Protein AF-A0A7T8K1C9-F1 (afdb_monomer_lite)

Structure (mmCIF, N/CA/C/O backbone):
data_AF-A0A7T8K1C9-F1
#
_entry.id   AF-A0A7T8K1C9-F1
#
loop_
_atom_site.group_PDB
_atom_site.id
_atom_site.type_symbol
_atom_site.label_atom_id
_atom_site.label_alt_id
_atom_site.label_comp_id
_atom_site.label_asym_id
_atom_site.label_entity_id
_atom_site.label_seq_id
_atom_site.pdbx_PDB_ins_code
_atom_site.Cartn_x
_atom_site.Cartn_y
_atom_site.Cartn_z
_atom_site.occupancy
_atom_site.B_iso_or_equiv
_atom_site.auth_seq_id
_atom_site.auth_comp_id
_atom_site.auth_asym_id
_atom_site.auth_atom_id
_atom_site.pdbx_PDB_model_num
ATOM 1 N N . GLY A 1 1 ? -4.501 5.244 -21.694 1.00 76.94 1 GLY A N 1
ATOM 2 C CA . GLY A 1 1 ? -3.984 5.294 -20.319 1.00 76.94 1 GLY A CA 1
ATOM 3 C C . GLY A 1 1 ? -2.478 5.328 -20.370 1.00 76.94 1 GLY A C 1
ATOM 4 O O . GLY A 1 1 ? -1.923 5.120 -21.445 1.00 76.94 1 GLY A O 1
ATOM 5 N N . ASP A 1 2 ? -1.844 5.573 -19.234 1.00 87.56 2 ASP A N 1
ATOM 6 C CA . ASP A 1 2 ? -0.386 5.595 -19.121 1.00 87.56 2 ASP A CA 1
ATOM 7 C C . ASP A 1 2 ? 0.201 4.181 -19.128 1.00 87.56 2 ASP A C 1
ATOM 9 O O . ASP A 1 2 ? -0.496 3.196 -18.877 1.00 87.56 2 ASP A O 1
ATOM 13 N N . SER A 1 3 ? 1.492 4.070 -19.422 1.00 92.31 3 SER A N 1
ATOM 14 C CA . SER A 1 3 ? 2.243 2.810 -19.375 1.00 92.31 3 SER A CA 1
ATOM 15 C C . SER A 1 3 ? 3.238 2.751 -18.209 1.00 92.31 3 SER A C 1
ATOM 17 O O . SER A 1 3 ? 4.057 1.832 -18.134 1.00 92.31 3 SER A O 1
ATOM 19 N N . VAL A 1 4 ? 3.162 3.725 -17.295 1.00 94.94 4 VAL A N 1
ATOM 20 C CA . VAL A 1 4 ? 4.119 3.934 -16.206 1.00 94.94 4 VAL A CA 1
ATOM 21 C C . VAL A 1 4 ? 3.437 4.079 -14.846 1.00 94.94 4 VAL A C 1
ATOM 23 O O . VAL A 1 4 ? 2.333 4.608 -14.751 1.00 94.94 4 VAL A O 1
ATOM 26 N N . ILE A 1 5 ? 4.136 3.666 -13.789 1.00 95.44 5 ILE A N 1
ATOM 27 C CA . ILE A 1 5 ? 3.799 3.912 -12.384 1.00 95.44 5 ILE A CA 1
ATOM 28 C C . ILE A 1 5 ? 4.988 4.651 -11.765 1.00 95.44 5 ILE A C 1
ATOM 30 O O . ILE A 1 5 ? 6.069 4.081 -11.620 1.00 95.44 5 ILE A O 1
ATOM 34 N N . ARG A 1 6 ? 4.802 5.928 -11.426 1.00 97.06 6 ARG A N 1
ATOM 35 C CA . ARG A 1 6 ? 5.808 6.745 -10.729 1.00 97.06 6 ARG A CA 1
ATOM 36 C C . ARG A 1 6 ? 5.526 6.731 -9.239 1.00 97.06 6 ARG A C 1
ATOM 38 O O . ARG A 1 6 ? 4.365 6.822 -8.847 1.00 97.06 6 ARG A O 1
ATOM 45 N N . TYR A 1 7 ? 6.569 6.650 -8.430 1.00 97.25 7 TYR A N 1
ATOM 46 C CA . TYR A 1 7 ? 6.433 6.601 -6.982 1.00 97.25 7 TYR A CA 1
ATOM 47 C C . TYR A 1 7 ? 7.445 7.517 -6.305 1.00 97.25 7 TYR A C 1
ATOM 49 O O . TYR A 1 7 ? 8.559 7.735 -6.790 1.00 97.25 7 TYR A O 1
ATOM 57 N N . PHE A 1 8 ? 6.990 8.093 -5.198 1.00 98.19 8 PHE A N 1
ATOM 58 C CA . PHE A 1 8 ? 7.639 9.180 -4.487 1.00 98.19 8 PHE A CA 1
ATOM 59 C C . PHE A 1 8 ? 7.615 8.879 -2.992 1.00 98.19 8 PHE A C 1
ATOM 61 O O . PHE A 1 8 ? 6.682 8.240 -2.504 1.00 98.19 8 PHE A O 1
ATOM 68 N N . GLU A 1 9 ? 8.619 9.367 -2.283 1.00 97.69 9 GLU A N 1
ATOM 69 C CA . GLU A 1 9 ? 8.650 9.416 -0.829 1.00 97.69 9 GLU A CA 1
ATOM 70 C C . GLU A 1 9 ? 8.186 10.794 -0.365 1.00 97.69 9 GLU A C 1
ATOM 72 O O . GLU A 1 9 ? 8.556 11.802 -0.970 1.00 97.69 9 GLU A O 1
ATOM 77 N N . ILE A 1 10 ? 7.377 10.843 0.693 1.00 98.06 10 ILE A N 1
ATOM 78 C CA . ILE A 1 10 ? 6.964 12.100 1.319 1.00 98.06 10 ILE A CA 1
ATOM 79 C C . ILE A 1 10 ? 7.602 12.174 2.701 1.00 98.06 10 ILE A C 1
ATOM 81 O O . ILE A 1 10 ? 7.369 11.292 3.525 1.00 98.06 10 ILE A O 1
ATOM 85 N N . THR A 1 11 ? 8.375 13.225 2.956 1.00 98.00 11 THR A N 1
ATOM 86 C CA . THR A 1 11 ? 9.072 13.447 4.230 1.00 98.00 11 THR A CA 1
ATOM 87 C C . THR A 1 11 ? 8.856 14.887 4.722 1.00 98.00 11 THR A C 1
ATOM 89 O O . THR A 1 11 ? 8.445 15.752 3.940 1.00 98.00 11 THR A O 1
ATOM 92 N N . PRO A 1 12 ? 9.076 15.186 6.017 1.00 97.81 12 PRO A N 1
ATOM 93 C CA . PRO A 1 12 ? 8.941 16.546 6.537 1.00 97.81 12 PRO A CA 1
ATOM 94 C C . PRO A 1 12 ? 10.105 17.476 6.142 1.00 97.81 12 PRO A C 1
ATOM 96 O O . PRO A 1 12 ? 10.031 18.677 6.400 1.00 97.81 12 PRO A O 1
ATOM 99 N N . GLU A 1 13 ? 11.168 16.971 5.512 1.00 96.50 13 GLU A N 1
ATOM 100 C CA . GLU A 1 13 ? 12.305 17.767 5.042 1.00 96.50 13 GLU A CA 1
ATOM 101 C C . GLU A 1 13 ? 12.099 18.276 3.604 1.00 96.50 13 GLU A C 1
ATOM 103 O O . GLU A 1 13 ? 11.730 17.489 2.730 1.00 96.50 13 GLU A O 1
ATOM 108 N N . PRO A 1 14 ? 12.411 19.553 3.290 1.00 95.56 14 PRO A N 1
ATOM 109 C CA . PRO A 1 14 ? 12.415 20.048 1.912 1.00 95.56 14 PRO A CA 1
ATOM 110 C C . PRO A 1 14 ? 13.283 19.172 0.979 1.00 95.56 14 PRO A C 1
ATOM 112 O O . PRO A 1 14 ? 14.383 18.789 1.380 1.00 95.56 14 PRO A O 1
ATOM 115 N N . PRO A 1 15 ? 12.867 18.893 -0.275 1.00 96.75 15 PRO A N 1
ATOM 116 C CA . PRO A 1 15 ? 11.684 19.404 -0.983 1.00 96.75 15 PRO A CA 1
ATOM 117 C C . PRO A 1 15 ? 10.352 18.688 -0.670 1.00 96.75 15 PRO A C 1
ATOM 119 O O . PRO A 1 15 ? 9.393 18.852 -1.423 1.00 96.75 15 PRO A O 1
ATOM 122 N N . PHE A 1 16 ? 10.273 17.928 0.425 1.00 97.62 16 PHE A N 1
ATOM 123 C CA . PHE A 1 16 ? 9.116 17.188 0.954 1.00 97.62 16 PHE A CA 1
ATOM 124 C C . PHE A 1 16 ? 8.656 16.000 0.116 1.00 97.62 16 PHE A C 1
ATOM 126 O O . PHE A 1 16 ? 8.247 14.993 0.677 1.00 97.62 16 PHE A O 1
ATOM 133 N N . VAL A 1 17 ? 8.710 16.101 -1.213 1.00 98.38 17 VAL A N 1
ATOM 134 C CA . VAL A 1 17 ? 8.331 15.037 -2.146 1.00 98.38 17 VAL A CA 1
ATOM 135 C C . VAL A 1 17 ? 9.552 14.639 -2.960 1.00 98.38 17 VAL A C 1
ATOM 137 O O . VAL A 1 17 ? 10.038 15.400 -3.799 1.00 98.38 17 VAL A O 1
ATOM 140 N N . HIS A 1 18 ? 10.034 13.425 -2.732 1.00 97.75 18 HIS A N 1
ATOM 141 C CA . HIS A 1 18 ? 11.263 12.912 -3.323 1.00 97.75 18 HIS A CA 1
ATOM 142 C C . HIS A 1 18 ? 10.921 11.837 -4.343 1.00 97.75 18 HIS A C 1
ATOM 144 O O . HIS A 1 18 ? 10.286 10.834 -4.026 1.00 97.75 18 HIS A O 1
ATOM 150 N N . TYR A 1 19 ? 11.312 12.044 -5.598 1.00 97.94 19 TYR A N 1
ATOM 151 C CA . TYR A 1 19 ? 11.145 11.024 -6.630 1.00 97.94 19 TYR A CA 1
ATOM 152 C C . TYR A 1 19 ? 12.017 9.809 -6.313 1.00 97.94 19 TYR A C 1
ATOM 154 O O . TYR A 1 19 ? 13.230 9.950 -6.167 1.00 97.94 19 TYR A O 1
ATOM 162 N N . ILE A 1 20 ? 11.404 8.624 -6.257 1.00 97.00 20 ILE A N 1
ATOM 163 C CA . ILE A 1 20 ? 12.136 7.372 -6.058 1.00 97.00 20 ILE A CA 1
ATOM 164 C C . ILE A 1 20 ? 12.459 6.764 -7.422 1.00 97.00 20 ILE A C 1
ATOM 166 O O . ILE A 1 20 ? 13.624 6.651 -7.799 1.00 97.00 20 ILE A O 1
ATOM 170 N N . ASN A 1 21 ? 11.434 6.342 -8.170 1.00 97.62 21 ASN A N 1
ATOM 171 C CA . ASN A 1 21 ? 11.620 5.752 -9.493 1.00 97.62 21 ASN A CA 1
ATOM 172 C C . ASN A 1 21 ? 10.308 5.686 -10.303 1.00 97.62 21 ASN A C 1
ATOM 174 O O . ASN A 1 21 ? 9.230 6.092 -9.857 1.00 97.62 21 ASN A O 1
ATOM 178 N N . THR A 1 22 ? 10.417 5.135 -11.511 1.00 97.00 22 THR A N 1
ATOM 179 C CA . THR A 1 22 ? 9.320 4.836 -12.423 1.00 97.00 22 THR A CA 1
ATOM 180 C C . THR A 1 22 ? 9.377 3.367 -12.827 1.00 97.00 22 THR A C 1
ATOM 182 O O . THR A 1 22 ? 10.354 2.913 -13.416 1.00 97.00 22 THR A O 1
ATOM 185 N N . PHE A 1 23 ? 8.300 2.632 -12.571 1.00 95.69 23 PHE A N 1
ATOM 186 C CA . PHE A 1 23 ? 8.059 1.337 -13.195 1.00 95.69 23 PHE A CA 1
ATOM 187 C C . PHE A 1 23 ? 7.402 1.559 -14.562 1.00 95.69 23 PHE A C 1
ATOM 189 O O . PHE A 1 23 ? 6.415 2.287 -14.652 1.00 95.69 23 PHE A O 1
ATOM 196 N N . GLN A 1 24 ? 7.928 0.952 -15.626 1.00 95.06 24 GLN A N 1
ATOM 197 C CA . GLN A 1 24 ? 7.454 1.159 -16.997 1.00 95.06 24 GLN A CA 1
ATOM 198 C C . GLN A 1 24 ? 7.122 -0.163 -17.687 1.00 95.06 24 GLN A C 1
ATOM 200 O O . GLN A 1 24 ? 7.821 -1.161 -17.542 1.00 95.06 24 GLN A O 1
ATOM 205 N N . THR A 1 25 ? 6.059 -0.138 -18.485 1.00 91.25 25 THR A N 1
ATOM 206 C CA . THR A 1 25 ? 5.606 -1.252 -19.320 1.00 91.25 25 THR A CA 1
ATOM 207 C C . THR A 1 25 ? 5.446 -0.800 -20.778 1.00 91.25 25 THR A C 1
ATOM 209 O O . THR A 1 25 ? 5.351 0.403 -21.028 1.00 91.25 25 THR A O 1
ATOM 212 N N . PRO A 1 26 ? 5.432 -1.721 -21.761 1.00 89.06 26 PRO A N 1
ATOM 213 C CA . PRO A 1 26 ? 5.247 -1.351 -23.169 1.00 89.06 26 PRO A CA 1
ATOM 214 C C . PRO A 1 26 ? 3.823 -0.870 -23.477 1.00 89.06 26 PRO A C 1
ATOM 216 O O . PRO A 1 26 ? 3.629 0.087 -24.221 1.00 89.06 26 PRO A O 1
ATOM 219 N N . ASP A 1 27 ? 2.826 -1.526 -22.883 1.00 90.31 27 ASP A N 1
ATOM 220 C CA . ASP A 1 27 ? 1.418 -1.280 -23.185 1.00 90.31 27 ASP A CA 1
ATOM 221 C C . ASP A 1 27 ? 0.792 -0.239 -22.247 1.00 90.31 27 ASP A C 1
ATOM 223 O O . ASP A 1 27 ? 1.219 -0.083 -21.102 1.00 90.31 27 ASP A O 1
ATOM 227 N N . PRO A 1 28 ? -0.275 0.454 -22.661 1.00 91.62 28 PRO A N 1
ATOM 228 C CA . PRO A 1 28 ? -1.041 1.306 -21.761 1.00 91.62 28 PRO A CA 1
ATOM 229 C C . PRO A 1 28 ? -1.908 0.473 -20.803 1.00 91.62 28 PRO A C 1
ATOM 231 O O . PRO A 1 28 ? -2.501 -0.537 -21.190 1.00 91.62 28 PRO A O 1
ATOM 234 N N . GLN A 1 29 ? -2.034 0.921 -19.554 1.00 92.12 29 GLN A N 1
ATOM 235 C CA . GLN A 1 29 ? -2.970 0.337 -18.595 1.00 92.12 29 GLN A CA 1
ATOM 236 C C . GLN A 1 29 ? -4.414 0.789 -18.868 1.00 92.12 29 GLN A C 1
ATOM 238 O O . GLN A 1 29 ? -4.670 1.940 -19.241 1.00 92.12 29 GLN A O 1
ATOM 243 N N . ARG A 1 30 ? -5.363 -0.130 -18.667 1.00 93.75 30 ARG A N 1
ATOM 244 C CA . ARG A 1 30 ? -6.817 0.105 -18.714 1.00 93.75 30 ARG A CA 1
ATOM 245 C C . ARG A 1 30 ? -7.415 0.357 -17.338 1.00 93.75 30 ARG A C 1
ATOM 247 O O . ARG A 1 30 ? -8.406 1.067 -17.231 1.00 93.75 30 ARG A O 1
ATOM 254 N N . GLY A 1 31 ? -6.796 -0.205 -16.309 1.00 93.62 31 GLY A N 1
ATOM 255 C CA . GLY A 1 31 ? -7.181 -0.043 -14.917 1.00 93.62 31 GLY A CA 1
ATOM 256 C C . GLY A 1 31 ? -6.068 -0.536 -14.005 1.00 93.62 31 GLY A C 1
ATOM 257 O O . GLY A 1 31 ? -5.197 -1.297 -14.436 1.00 93.62 31 GLY A O 1
ATOM 258 N N . ILE A 1 32 ? -6.095 -0.085 -12.757 1.00 95.25 32 ILE A N 1
ATOM 259 C CA . ILE A 1 32 ? -5.150 -0.504 -11.730 1.00 95.25 32 ILE A CA 1
ATOM 260 C C . ILE A 1 32 ? -5.905 -0.718 -10.418 1.00 95.25 32 ILE A C 1
ATOM 262 O O . ILE A 1 32 ? -6.671 0.139 -9.987 1.00 95.25 32 ILE A O 1
ATOM 266 N N . GLY A 1 33 ? -5.717 -1.886 -9.815 1.00 96.12 33 GLY A N 1
ATOM 267 C CA . GLY A 1 33 ? -6.080 -2.166 -8.430 1.00 96.12 33 GLY A CA 1
ATOM 268 C C . GLY A 1 33 ? -4.828 -2.202 -7.561 1.00 96.12 33 GLY A C 1
ATOM 269 O O . GLY A 1 33 ? -3.729 -2.425 -8.070 1.00 96.12 33 GLY A O 1
ATOM 270 N N . MET A 1 34 ? -4.986 -2.011 -6.256 1.00 97.25 34 MET A N 1
ATOM 271 C CA . MET A 1 34 ? -3.895 -2.102 -5.287 1.00 97.25 34 MET A CA 1
ATOM 272 C C . MET A 1 34 ? -4.287 -3.056 -4.162 1.00 97.25 34 MET A C 1
ATOM 274 O O . MET A 1 34 ? -5.421 -3.026 -3.685 1.00 97.25 34 MET A O 1
ATOM 278 N N . MET A 1 35 ? -3.356 -3.910 -3.753 1.00 96.94 35 MET A N 1
ATOM 279 C CA . MET A 1 35 ? -3.526 -4.799 -2.609 1.00 96.94 35 MET A CA 1
ATOM 280 C C . MET A 1 35 ? -3.522 -4.002 -1.300 1.00 96.94 35 MET A C 1
ATOM 282 O O . MET A 1 35 ? -2.697 -3.108 -1.112 1.00 96.94 35 MET A O 1
ATOM 286 N N . GLY A 1 36 ? -4.423 -4.343 -0.377 1.00 94.50 36 GLY A N 1
ATOM 287 C CA . GLY A 1 36 ? -4.371 -3.824 0.990 1.00 94.50 36 GLY A CA 1
ATOM 288 C C . GLY A 1 36 ? -3.163 -4.386 1.746 1.00 94.50 36 GLY A C 1
ATOM 289 O O . GLY A 1 36 ? -2.749 -5.514 1.494 1.00 94.50 36 GLY A O 1
ATOM 290 N N . LYS A 1 37 ? -2.617 -3.636 2.713 1.00 94.75 37 LYS A N 1
ATOM 291 C CA . LYS A 1 37 ? -1.373 -3.996 3.427 1.00 94.75 37 LYS A CA 1
ATOM 292 C C . LYS A 1 37 ? -1.373 -5.418 4.004 1.00 94.75 37 LYS A C 1
ATOM 294 O O . LYS A 1 37 ? -0.342 -6.070 3.990 1.00 94.75 37 LYS A O 1
ATOM 299 N N . ARG A 1 38 ? -2.532 -5.929 4.431 1.00 93.62 38 ARG A N 1
ATOM 300 C CA . ARG A 1 38 ? -2.693 -7.285 4.990 1.00 93.62 38 ARG A CA 1
ATOM 301 C C . ARG A 1 38 ? -2.449 -8.423 3.989 1.00 93.62 38 ARG A C 1
ATOM 303 O O . ARG A 1 38 ? -2.263 -9.553 4.415 1.00 93.62 38 ARG A O 1
ATOM 310 N N . GLY A 1 39 ? -2.492 -8.146 2.684 1.00 93.81 39 GLY A N 1
ATOM 311 C CA . GLY A 1 39 ? -2.328 -9.145 1.621 1.00 93.81 39 GLY A CA 1
ATOM 312 C C . GLY A 1 39 ? -0.991 -9.081 0.879 1.00 93.81 39 GLY A C 1
ATOM 313 O O . GLY A 1 39 ? -0.851 -9.750 -0.149 1.00 93.81 39 GLY A O 1
ATOM 314 N N . VAL A 1 40 ? -0.042 -8.264 1.351 1.00 95.31 40 VAL A N 1
ATOM 315 C CA . VAL A 1 40 ? 1.325 -8.247 0.810 1.00 95.31 40 VAL A CA 1
ATOM 316 C C . VAL A 1 40 ? 2.139 -9.408 1.381 1.00 95.31 40 VAL A C 1
ATOM 318 O O . VAL A 1 40 ? 1.900 -9.855 2.502 1.00 95.31 40 VAL A O 1
ATOM 321 N N . ASP A 1 41 ? 3.103 -9.890 0.612 1.00 93.69 41 ASP A N 1
ATOM 322 C CA . ASP A 1 41 ? 4.046 -10.919 1.029 1.00 93.69 41 ASP A CA 1
ATOM 323 C C . ASP A 1 41 ? 5.197 -10.303 1.840 1.00 93.69 41 ASP A C 1
ATOM 325 O O . ASP A 1 41 ? 6.142 -9.714 1.307 1.00 93.69 41 ASP A O 1
ATOM 329 N N . VAL A 1 42 ? 5.103 -10.440 3.163 1.00 93.31 42 VAL A N 1
ATOM 330 C CA . VAL A 1 42 ? 6.115 -9.931 4.098 1.00 93.31 42 VAL A CA 1
ATOM 331 C C . VAL A 1 42 ? 7.448 -10.672 3.989 1.00 93.31 42 VAL A C 1
ATOM 333 O O . VAL A 1 42 ? 8.492 -10.074 4.242 1.00 93.31 42 VAL A O 1
ATOM 336 N N . GLY A 1 43 ? 7.430 -11.943 3.569 1.00 91.38 43 GLY A N 1
ATOM 337 C CA . GLY A 1 43 ? 8.630 -12.773 3.456 1.00 91.38 43 GLY A CA 1
ATOM 338 C C . GLY A 1 43 ? 9.549 -12.318 2.325 1.00 91.38 43 GLY A C 1
ATOM 339 O O . GLY A 1 43 ? 10.763 -12.476 2.404 1.00 91.38 43 GLY A O 1
ATOM 340 N N . THR A 1 44 ? 8.987 -11.684 1.293 1.00 92.69 44 THR A N 1
ATOM 341 C CA . THR A 1 44 ? 9.751 -11.124 0.171 1.00 92.69 44 THR A CA 1
ATOM 342 C C . THR A 1 44 ? 9.973 -9.620 0.275 1.00 92.69 44 THR A C 1
ATOM 344 O O . THR A 1 44 ? 10.438 -9.021 -0.689 1.00 92.69 44 THR A O 1
ATOM 347 N N . CYS A 1 45 ? 9.685 -8.990 1.420 1.00 95.44 45 CYS A N 1
ATOM 348 C CA . CYS A 1 45 ? 9.746 -7.533 1.585 1.00 95.44 45 CYS A CA 1
ATOM 349 C C . CYS A 1 45 ? 8.825 -6.763 0.606 1.00 95.44 45 CYS A C 1
ATOM 351 O O . CYS A 1 45 ? 9.134 -5.631 0.208 1.00 95.44 45 CYS A O 1
ATOM 353 N N . GLU A 1 46 ? 7.697 -7.359 0.189 1.00 95.81 46 GLU A N 1
ATOM 354 C CA . GLU A 1 46 ? 6.677 -6.684 -0.620 1.00 95.81 46 GLU A CA 1
ATOM 355 C C . GLU A 1 46 ? 5.980 -5.606 0.228 1.00 95.81 46 GLU A C 1
ATOM 357 O O . GLU A 1 46 ? 5.442 -5.879 1.304 1.00 95.81 46 GLU A O 1
ATOM 362 N N . ILE A 1 47 ? 5.986 -4.358 -0.242 1.00 96.38 47 ILE A N 1
ATOM 363 C CA . ILE A 1 47 ? 5.355 -3.220 0.448 1.00 96.38 47 ILE A CA 1
ATOM 364 C C . ILE A 1 47 ? 4.018 -2.823 -0.177 1.00 96.38 47 ILE A C 1
ATOM 366 O O . ILE A 1 47 ? 3.161 -2.279 0.519 1.00 96.38 47 ILE A O 1
ATOM 370 N N . THR A 1 48 ? 3.822 -3.116 -1.464 1.00 97.12 48 THR A N 1
ATOM 371 C CA . THR A 1 48 ? 2.539 -2.995 -2.162 1.00 97.12 48 THR A CA 1
ATOM 372 C C . THR A 1 48 ? 2.510 -3.918 -3.378 1.00 97.12 48 THR A C 1
ATOM 374 O O . THR A 1 48 ? 3.551 -4.334 -3.882 1.00 97.12 48 THR A O 1
ATOM 377 N N . ARG A 1 49 ? 1.309 -4.221 -3.866 1.00 97.69 49 ARG A N 1
ATOM 378 C CA . ARG A 1 49 ? 1.082 -5.024 -5.068 1.00 97.69 49 ARG A CA 1
ATOM 379 C C . ARG A 1 49 ? 0.027 -4.355 -5.923 1.00 97.69 49 ARG A C 1
ATOM 381 O O . ARG A 1 49 ? -1.074 -4.087 -5.439 1.00 97.69 49 ARG A O 1
ATOM 388 N N . PHE A 1 50 ? 0.330 -4.139 -7.195 1.00 97.31 50 PHE A N 1
ATOM 389 C CA . PHE A 1 50 ? -0.637 -3.628 -8.157 1.00 97.31 50 PHE A CA 1
ATOM 390 C C . PHE A 1 50 ? -1.213 -4.745 -9.027 1.00 97.31 50 PHE A C 1
ATOM 392 O O . PHE A 1 50 ? -0.507 -5.653 -9.457 1.00 97.31 50 PHE A O 1
ATOM 399 N N . PHE A 1 51 ? -2.504 -4.634 -9.320 1.00 96.38 51 PHE A N 1
ATOM 400 C CA . PHE A 1 51 ? -3.244 -5.464 -10.265 1.00 96.38 51 PHE A CA 1
ATOM 401 C C . PHE A 1 51 ? -3.564 -4.615 -11.489 1.00 96.38 51 PHE A C 1
ATOM 403 O O . PHE A 1 51 ? -4.533 -3.855 -11.505 1.00 96.38 51 PHE A O 1
ATOM 410 N N . ARG A 1 52 ? -2.712 -4.691 -12.507 1.00 94.56 52 ARG A N 1
ATOM 411 C CA . ARG A 1 52 ? -2.792 -3.856 -13.706 1.00 94.56 52 ARG A CA 1
ATOM 412 C C . ARG A 1 52 ? -3.546 -4.585 -14.811 1.00 94.56 52 ARG A C 1
ATOM 414 O O . ARG A 1 52 ? -3.110 -5.632 -15.278 1.00 94.56 52 ARG A O 1
ATOM 421 N N . LEU A 1 53 ? -4.646 -4.002 -15.277 1.00 94.50 53 LEU A N 1
ATOM 422 C CA . LEU A 1 53 ? -5.364 -4.472 -16.461 1.00 94.50 53 LEU A CA 1
ATOM 423 C C . LEU A 1 53 ? -4.740 -3.858 -17.713 1.00 94.50 53 LEU A C 1
ATOM 425 O O . LEU A 1 53 ? -4.523 -2.645 -17.772 1.00 94.50 53 LEU A O 1
ATOM 429 N N . ASN A 1 54 ? -4.470 -4.678 -18.721 1.00 88.19 54 ASN A N 1
ATOM 430 C CA . ASN A 1 54 ? -3.912 -4.242 -20.001 1.00 88.19 54 ASN A CA 1
ATOM 431 C C . ASN A 1 54 ? -4.940 -4.434 -21.144 1.00 88.19 54 ASN A C 1
ATOM 433 O O . ASN A 1 54 ? -6.105 -4.759 -20.919 1.00 88.19 54 ASN A O 1
ATOM 437 N N . ASN A 1 55 ? -4.506 -4.232 -22.390 1.00 86.31 55 ASN A N 1
ATOM 438 C CA . ASN A 1 55 ? -5.361 -4.370 -23.575 1.00 86.31 55 ASN A CA 1
ATOM 439 C C . ASN A 1 55 ? -5.666 -5.814 -23.992 1.00 86.31 55 ASN A C 1
ATOM 441 O O . ASN A 1 55 ? -6.584 -6.014 -24.781 1.00 86.31 55 ASN A O 1
ATOM 445 N N . ASN A 1 56 ? -4.907 -6.801 -23.511 1.00 86.81 56 ASN A N 1
ATOM 446 C CA . ASN A 1 56 ? -5.095 -8.200 -23.901 1.00 86.81 56 ASN A CA 1
ATOM 447 C C . ASN A 1 56 ? -6.111 -8.937 -23.011 1.00 86.81 56 ASN A C 1
ATOM 449 O O . ASN A 1 56 ? -6.301 -10.140 -23.161 1.00 86.81 56 ASN A O 1
ATOM 453 N N . GLY A 1 57 ? -6.778 -8.208 -22.110 1.00 83.56 57 GLY A N 1
ATOM 454 C CA . GLY A 1 57 ? -7.792 -8.751 -21.211 1.00 83.56 57 GLY A CA 1
ATOM 455 C C . GLY A 1 57 ? -7.218 -9.484 -19.998 1.00 83.56 57 GLY A C 1
ATOM 456 O O . GLY A 1 57 ? -7.989 -10.059 -19.235 1.00 83.56 57 GLY A O 1
ATOM 457 N N . LEU A 1 58 ? -5.896 -9.460 -19.791 1.00 88.38 58 LEU A N 1
ATOM 458 C CA . LEU A 1 58 ? -5.257 -10.079 -18.632 1.00 88.38 58 LEU A CA 1
ATOM 459 C C . LEU A 1 58 ? -4.979 -9.062 -17.522 1.00 88.38 58 LEU A C 1
ATOM 461 O O . LEU A 1 58 ? -4.760 -7.868 -17.751 1.00 88.38 58 LEU A O 1
ATOM 465 N N . CYS A 1 59 ? -4.947 -9.582 -16.296 1.00 93.50 59 CYS A N 1
ATOM 466 C CA . CYS A 1 59 ? -4.495 -8.864 -15.117 1.00 93.50 59 CYS A CA 1
ATOM 467 C C . CYS A 1 59 ? -3.035 -9.225 -14.828 1.00 93.50 59 CYS A C 1
ATOM 469 O O . CYS A 1 59 ? -2.716 -10.371 -14.518 1.00 93.50 59 CYS A O 1
ATOM 471 N N . GLN A 1 60 ? -2.148 -8.243 -14.938 1.00 94.19 60 GLN A N 1
ATOM 472 C CA . GLN A 1 60 ? -0.755 -8.368 -14.542 1.00 94.19 60 GLN A CA 1
ATOM 473 C C . GLN A 1 60 ? -0.611 -8.028 -13.057 1.00 94.19 60 GLN A C 1
ATOM 475 O O . GLN A 1 60 ? -1.015 -6.949 -12.622 1.00 94.19 60 GLN A O 1
ATOM 480 N N . VAL A 1 61 ? 0.012 -8.927 -12.298 1.00 95.94 61 VAL A N 1
ATOM 481 C CA . VAL A 1 61 ? 0.356 -8.704 -10.891 1.00 95.94 61 VAL A CA 1
ATOM 482 C C . VAL A 1 61 ? 1.761 -8.112 -10.810 1.00 95.94 61 VAL A C 1
ATOM 484 O O . VAL A 1 61 ? 2.699 -8.682 -11.363 1.00 95.94 61 VAL A O 1
ATOM 487 N N . ILE A 1 62 ? 1.901 -6.961 -10.155 1.00 96.25 62 ILE A N 1
ATOM 488 C CA . ILE A 1 62 ? 3.159 -6.212 -10.070 1.00 96.25 62 ILE A CA 1
ATOM 489 C C . ILE A 1 62 ? 3.495 -5.985 -8.590 1.00 96.25 62 ILE A C 1
ATOM 491 O O . ILE A 1 62 ? 2.923 -5.073 -7.982 1.00 96.25 62 ILE A O 1
ATOM 495 N N . PRO A 1 63 ? 4.386 -6.799 -7.999 1.00 97.00 63 PRO A N 1
ATOM 496 C CA . PRO A 1 63 ? 4.877 -6.570 -6.647 1.00 97.00 63 PRO A CA 1
ATOM 497 C C . PRO A 1 63 ? 5.858 -5.393 -6.629 1.00 97.00 63 PRO A C 1
ATOM 499 O O . PRO A 1 63 ? 6.669 -5.220 -7.540 1.00 97.00 63 PRO A O 1
ATOM 502 N N . PHE A 1 64 ? 5.785 -4.581 -5.582 1.00 97.50 64 PHE A N 1
ATOM 503 C CA . PHE A 1 64 ? 6.767 -3.552 -5.262 1.00 97.50 64 PHE A CA 1
ATOM 504 C C . PHE A 1 64 ? 7.475 -3.977 -3.985 1.00 97.50 64 PHE A C 1
ATOM 506 O O . PHE A 1 64 ? 6.848 -4.106 -2.932 1.00 97.50 64 PHE A O 1
ATOM 513 N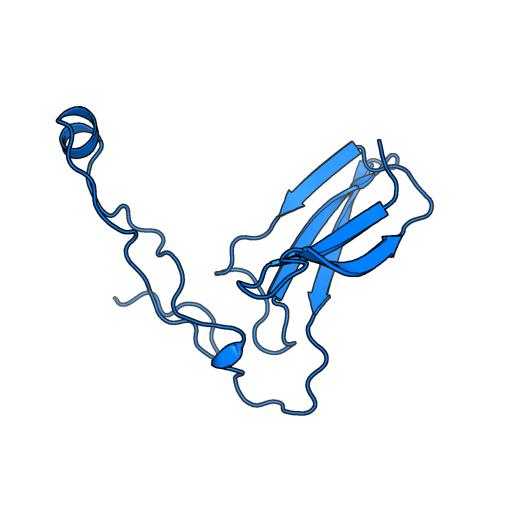 N . THR A 1 65 ? 8.783 -4.173 -4.092 1.00 96.44 65 THR A N 1
ATOM 514 C CA . THR A 1 65 ? 9.590 -4.840 -3.072 1.00 96.44 65 THR A CA 1
ATOM 515 C C . THR A 1 65 ? 10.765 -3.965 -2.668 1.00 96.44 65 THR A C 1
ATOM 517 O O . THR A 1 65 ? 11.451 -3.403 -3.524 1.00 96.44 65 THR A O 1
ATOM 520 N N . VAL A 1 66 ? 11.020 -3.877 -1.363 1.00 96.38 66 VAL A N 1
ATOM 521 C CA . VAL A 1 66 ? 12.226 -3.231 -0.836 1.00 96.38 66 VAL A CA 1
ATOM 522 C C . VAL A 1 66 ? 13.364 -4.257 -0.833 1.00 96.38 66 VAL A C 1
ATOM 524 O O . VAL A 1 66 ? 13.234 -5.296 -0.190 1.00 96.38 66 VAL A O 1
ATOM 527 N N . PRO A 1 67 ? 14.493 -4.007 -1.520 1.00 94.31 67 PRO A N 1
ATOM 528 C CA . PRO A 1 67 ? 15.590 -4.966 -1.571 1.00 94.31 67 PRO A CA 1
ATOM 529 C C . PRO A 1 67 ? 16.303 -5.040 -0.212 1.00 94.31 67 PRO A C 1
ATOM 531 O O . PRO A 1 67 ? 17.082 -4.156 0.147 1.00 94.31 67 PRO A O 1
ATOM 534 N N . ARG A 1 68 ? 16.052 -6.111 0.546 1.00 93.25 68 ARG A N 1
ATOM 535 C CA . ARG A 1 68 ? 16.713 -6.429 1.823 1.00 93.25 68 ARG A CA 1
ATOM 536 C C . ARG A 1 68 ? 17.533 -7.713 1.684 1.00 93.25 68 ARG A C 1
ATOM 538 O O . ARG A 1 68 ? 17.240 -8.561 0.850 1.00 93.25 68 ARG A O 1
ATOM 545 N N . LYS A 1 69 ? 18.593 -7.842 2.488 1.00 85.38 69 LYS A N 1
ATOM 546 C CA . LYS A 1 69 ? 19.476 -9.029 2.511 1.00 85.38 69 LYS A CA 1
ATOM 547 C C . LYS A 1 69 ? 19.106 -10.054 3.590 1.00 85.38 69 LYS A C 1
ATOM 549 O O . LYS A 1 69 ? 19.753 -11.090 3.670 1.00 85.38 69 LYS A O 1
ATOM 554 N N . SER A 1 70 ? 18.151 -9.725 4.455 1.00 81.19 70 SER A N 1
ATOM 555 C CA . SER A 1 70 ? 17.760 -10.542 5.604 1.00 81.19 70 SER A CA 1
ATOM 556 C C . SER A 1 70 ? 16.476 -11.301 5.297 1.00 81.19 70 SER A C 1
ATOM 558 O O . SER A 1 70 ? 15.569 -10.725 4.702 1.00 81.19 70 SER A O 1
ATOM 560 N N . GLU A 1 71 ? 16.400 -12.551 5.749 1.00 80.00 71 GLU A N 1
ATOM 561 C CA . GLU A 1 71 ? 15.173 -13.364 5.740 1.00 80.00 71 GLU A CA 1
ATOM 562 C C . GLU A 1 71 ? 14.311 -13.131 6.994 1.00 80.00 71 GLU A C 1
ATOM 564 O O . GLU A 1 71 ? 13.212 -13.663 7.100 1.00 80.00 71 GLU A O 1
ATOM 569 N N . LEU A 1 72 ? 14.802 -12.334 7.952 1.00 89.44 72 LEU A N 1
ATOM 570 C CA . LEU A 1 72 ? 14.046 -11.956 9.148 1.00 89.44 72 LEU A CA 1
ATOM 571 C C . LEU A 1 72 ? 12.933 -10.965 8.806 1.00 89.44 72 LEU A C 1
ATOM 573 O O . LEU A 1 72 ? 13.100 -10.118 7.919 1.00 89.44 72 LEU A O 1
ATOM 577 N N . PHE A 1 73 ? 11.857 -10.990 9.592 1.00 91.19 73 PHE A N 1
ATOM 578 C CA . PHE A 1 73 ? 10.813 -9.972 9.536 1.00 91.19 73 PHE A CA 1
ATOM 579 C C . PHE A 1 73 ? 11.381 -8.551 9.660 1.00 91.19 73 PHE A C 1
ATOM 581 O O . PHE A 1 73 ? 12.224 -8.267 10.512 1.00 91.19 73 PHE A O 1
ATOM 588 N N . GLN A 1 74 ? 10.927 -7.653 8.784 1.00 93.69 74 GLN A N 1
ATOM 589 C CA . GLN A 1 74 ? 11.388 -6.265 8.720 1.00 93.69 74 GLN A CA 1
ATOM 590 C C . GLN A 1 74 ? 10.354 -5.342 9.377 1.00 93.69 74 GLN A C 1
ATOM 592 O O . GLN A 1 74 ? 9.530 -4.745 8.687 1.00 93.69 74 GLN A O 1
ATOM 597 N N . GLU A 1 75 ? 10.373 -5.239 10.708 1.00 92.56 75 GLU A N 1
ATOM 598 C CA . GLU A 1 75 ? 9.401 -4.435 11.476 1.00 92.56 75 GLU A CA 1
ATOM 599 C C . GLU A 1 75 ? 9.305 -2.980 10.983 1.00 92.56 75 GLU A C 1
ATOM 601 O O . GLU A 1 75 ? 8.221 -2.401 10.949 1.00 92.56 75 GLU A O 1
ATOM 606 N N . ASP A 1 76 ? 10.413 -2.409 10.503 1.00 94.50 76 ASP A N 1
ATOM 607 C CA . ASP A 1 76 ? 10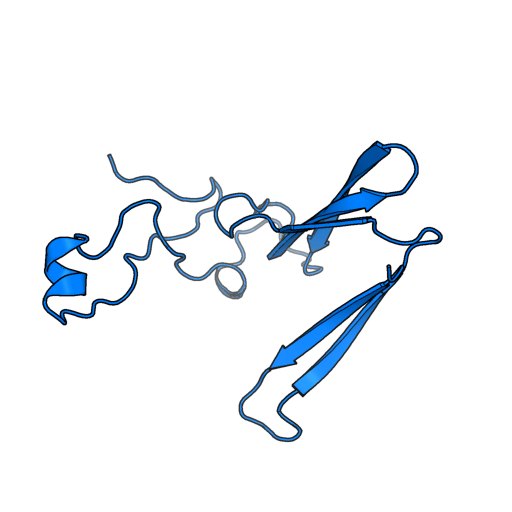.464 -1.048 9.965 1.00 94.50 76 ASP A CA 1
ATOM 608 C C . ASP A 1 76 ? 9.657 -0.863 8.665 1.00 94.50 76 ASP A C 1
ATOM 610 O O . ASP A 1 76 ? 9.184 0.235 8.379 1.00 94.50 76 ASP A O 1
ATOM 614 N N . LEU A 1 77 ? 9.453 -1.931 7.887 1.00 95.06 77 LEU A N 1
ATOM 615 C CA . LEU A 1 77 ? 8.618 -1.924 6.677 1.00 95.06 77 LEU A CA 1
ATOM 616 C C . LEU A 1 77 ? 7.140 -2.241 6.964 1.00 95.06 77 LEU A C 1
ATOM 618 O O . LEU A 1 77 ? 6.264 -2.021 6.108 1.00 95.06 77 LEU A O 1
ATOM 622 N N . TYR A 1 78 ? 6.858 -2.796 8.141 1.00 94.88 78 TYR A N 1
ATOM 623 C CA . TYR A 1 78 ? 5.573 -3.388 8.498 1.00 94.88 78 TYR A CA 1
ATOM 624 C C . TYR A 1 78 ? 5.098 -2.934 9.887 1.00 94.88 78 TYR A C 1
ATOM 626 O O . TYR A 1 78 ? 4.891 -3.781 10.755 1.00 94.88 78 TYR A O 1
ATOM 634 N N . PRO A 1 79 ? 4.863 -1.622 10.096 1.00 95.44 79 PRO A N 1
ATOM 635 C CA . PRO A 1 79 ? 4.185 -1.164 11.304 1.00 95.44 79 PRO A CA 1
ATOM 636 C C . PRO A 1 79 ? 2.761 -1.736 11.375 1.00 95.44 79 PRO A C 1
ATOM 638 O O . PRO A 1 79 ? 2.221 -2.225 10.370 1.00 95.44 79 PRO A O 1
ATOM 641 N N . ASP A 1 80 ? 2.133 -1.614 12.545 1.00 95.50 80 ASP A N 1
ATOM 642 C CA . ASP A 1 80 ? 0.735 -1.992 12.741 1.00 95.50 80 ASP A CA 1
ATOM 643 C C . ASP A 1 80 ? -0.161 -1.376 11.656 1.00 95.50 80 ASP A C 1
ATOM 645 O O . ASP A 1 80 ? -0.024 -0.213 11.261 1.00 95.50 80 ASP A O 1
ATOM 649 N N . THR A 1 81 ? -1.086 -2.178 11.135 1.00 95.75 81 THR A N 1
ATOM 650 C CA . THR A 1 81 ? -1.927 -1.807 9.997 1.00 95.75 81 THR A CA 1
ATOM 651 C C . THR A 1 81 ? -3.405 -1.894 10.334 1.00 95.75 81 THR A C 1
ATOM 653 O O . THR A 1 81 ? -3.791 -2.495 11.326 1.00 95.75 81 THR A O 1
ATOM 656 N N . LYS A 1 82 ? -4.260 -1.305 9.495 1.00 95.56 82 LYS A N 1
ATOM 657 C CA . LYS A 1 82 ? -5.709 -1.298 9.722 1.00 95.56 82 LYS A CA 1
ATOM 658 C C . LYS A 1 82 ? -6.270 -2.725 9.740 1.00 95.56 82 LYS A C 1
ATOM 660 O O . LYS A 1 82 ? -6.050 -3.496 8.797 1.00 95.56 82 LYS A O 1
ATOM 665 N N . ALA A 1 83 ? -7.040 -3.028 10.778 1.00 94.06 83 ALA A N 1
ATOM 666 C CA . ALA A 1 83 ? -7.810 -4.256 10.910 1.00 94.06 83 ALA A CA 1
ATOM 667 C C . ALA A 1 83 ? -8.929 -4.348 9.853 1.00 94.06 83 ALA A C 1
ATOM 669 O O . ALA A 1 83 ? -9.171 -3.427 9.070 1.00 94.06 83 ALA A O 1
ATOM 670 N N . ASP A 1 84 ? -9.625 -5.479 9.822 1.00 93.25 84 ASP A N 1
ATOM 671 C CA . ASP A 1 84 ? -10.877 -5.678 9.081 1.00 93.25 84 ASP A CA 1
ATOM 672 C C . ASP A 1 84 ? -12.133 -5.366 9.911 1.00 93.25 84 ASP A C 1
ATOM 674 O O . ASP A 1 84 ? -13.246 -5.677 9.492 1.00 93.25 84 ASP A O 1
ATOM 678 N N . ILE A 1 85 ? -11.956 -4.711 11.058 1.00 94.69 85 ILE A N 1
ATOM 679 C CA . ILE A 1 85 ? -13.024 -4.348 11.987 1.00 94.69 85 ILE A CA 1
ATOM 680 C C . ILE A 1 85 ? -13.191 -2.821 11.971 1.00 94.69 85 ILE A C 1
ATOM 682 O O . ILE A 1 85 ? -12.190 -2.101 12.058 1.00 94.69 85 ILE A O 1
ATOM 686 N N . PRO A 1 86 ? -14.425 -2.299 11.845 1.00 96.69 86 PRO A N 1
ATOM 687 C CA . PRO A 1 86 ? -14.671 -0.864 11.926 1.00 96.69 86 PRO A CA 1
ATOM 688 C C . PRO A 1 86 ? -14.420 -0.345 13.350 1.00 96.69 86 PRO A C 1
ATOM 690 O O . PRO A 1 86 ? -14.749 -1.015 14.324 1.00 96.69 86 PRO A O 1
ATOM 693 N N . ALA A 1 87 ? -13.861 0.862 13.469 1.00 97.81 87 ALA A N 1
ATOM 694 C CA . ALA A 1 87 ? -13.603 1.489 14.769 1.00 97.81 87 ALA A CA 1
ATOM 695 C C . ALA A 1 87 ? -14.887 1.957 15.472 1.00 97.81 87 ALA A C 1
ATOM 697 O O . ALA A 1 87 ? -14.975 1.905 16.694 1.00 97.81 87 ALA A O 1
ATOM 698 N N . ILE A 1 88 ? -15.872 2.393 14.686 1.00 98.12 88 ILE A N 1
ATOM 699 C CA . ILE A 1 88 ? -17.187 2.853 15.135 1.00 98.12 88 ILE A CA 1
ATOM 700 C C . ILE A 1 88 ? -18.260 2.390 14.151 1.00 98.12 88 ILE A C 1
ATOM 702 O O . ILE A 1 88 ? -17.983 2.077 12.988 1.00 98.12 88 ILE A O 1
ATOM 706 N N . THR A 1 89 ? -19.496 2.337 14.626 1.00 98.12 89 THR A N 1
ATOM 707 C CA . THR A 1 89 ? -20.680 2.029 13.825 1.00 98.12 89 THR A CA 1
ATOM 708 C C . THR A 1 89 ? -21.069 3.196 12.913 1.00 98.12 89 THR A C 1
ATOM 710 O O . THR A 1 89 ? -20.631 4.335 13.083 1.00 98.12 89 THR A O 1
ATOM 713 N N . ALA A 1 90 ? -21.938 2.921 11.935 1.00 98.00 90 ALA A N 1
ATOM 714 C CA . ALA A 1 90 ? -22.457 3.957 11.046 1.00 98.00 90 ALA A CA 1
ATOM 715 C C . ALA A 1 90 ? -23.245 5.039 11.807 1.00 98.00 90 ALA A C 1
ATOM 717 O O . ALA A 1 90 ? -23.103 6.216 11.488 1.00 98.00 90 ALA A O 1
ATOM 718 N N . ASP A 1 91 ? -24.035 4.660 12.816 1.00 98.56 91 ASP A N 1
ATOM 719 C CA . ASP A 1 91 ? -24.850 5.600 13.596 1.00 98.56 91 ASP A CA 1
ATOM 720 C C . ASP A 1 91 ? -23.987 6.537 14.450 1.00 98.56 91 ASP A C 1
ATOM 722 O O . ASP A 1 91 ? -24.254 7.736 14.505 1.00 98.56 91 ASP A O 1
ATOM 726 N N . GLU A 1 92 ? -22.916 6.023 15.064 1.00 98.38 92 GLU A N 1
ATOM 727 C CA . GLU A 1 92 ? -21.959 6.836 15.827 1.00 98.38 92 GLU A CA 1
ATOM 728 C C . GLU A 1 92 ? -21.259 7.865 14.935 1.00 98.38 92 GLU A C 1
ATOM 730 O O . GLU A 1 92 ? -21.168 9.037 15.311 1.00 98.38 92 GLU A O 1
ATOM 735 N N . TRP A 1 93 ? -20.821 7.449 13.740 1.00 98.25 93 TRP A N 1
ATOM 736 C CA . TRP A 1 93 ? -20.211 8.349 12.760 1.00 98.25 93 TRP A CA 1
ATOM 737 C C . TRP A 1 93 ? -21.208 9.396 12.245 1.00 98.25 93 TRP A C 1
ATOM 739 O O . TRP A 1 93 ? -20.900 10.585 12.218 1.00 98.25 93 TRP A O 1
ATOM 749 N N . MET A 1 94 ? -22.440 8.990 11.907 1.00 98.19 94 MET A N 1
ATOM 750 C CA . MET A 1 94 ? -23.509 9.920 11.511 1.00 98.19 94 MET A CA 1
ATOM 751 C C . MET A 1 94 ? -23.883 10.897 12.636 1.00 98.19 94 MET A C 1
ATOM 753 O O . MET A 1 94 ? -24.275 12.030 12.360 1.00 98.19 94 MET A O 1
ATOM 757 N N . GLY A 1 95 ? -23.736 10.479 13.895 1.00 98.25 95 GLY A N 1
ATOM 758 C CA . GLY A 1 95 ? -23.891 11.317 15.084 1.00 98.25 95 GLY A CA 1
ATOM 759 C C . GLY A 1 95 ? -22.732 12.286 15.339 1.00 98.25 95 GLY A C 1
ATOM 760 O O . GLY A 1 95 ? -22.810 13.070 16.284 1.00 98.25 95 GLY A O 1
ATOM 761 N N . GLY A 1 96 ? -21.682 12.258 14.511 1.00 98.31 96 GLY A N 1
ATOM 762 C CA . GLY A 1 96 ? -20.519 13.143 14.602 1.00 98.31 96 GLY A CA 1
ATOM 763 C C . GLY A 1 96 ? -19.369 12.603 15.454 1.00 98.31 96 GLY A C 1
ATOM 764 O O . GLY A 1 96 ? -18.513 13.385 15.859 1.00 98.31 96 GLY A O 1
ATOM 765 N N . SER A 1 97 ? -19.353 11.302 15.758 1.00 98.44 97 SER A N 1
ATOM 766 C CA . SER A 1 97 ? -18.218 10.670 16.437 1.00 98.44 97 SER A CA 1
ATOM 767 C C . SER A 1 97 ? -17.097 10.374 15.446 1.00 98.44 97 SER A C 1
ATOM 769 O O . SER A 1 97 ? -17.353 9.900 14.339 1.00 98.44 97 SER A O 1
ATOM 771 N N . ASP A 1 98 ? -15.858 10.556 15.893 1.00 98.06 98 ASP A N 1
ATOM 772 C CA . ASP A 1 98 ? -14.652 10.194 15.156 1.00 98.06 98 ASP A CA 1
ATOM 773 C C . ASP A 1 98 ? -13.812 9.222 15.990 1.00 98.06 98 ASP A C 1
ATOM 775 O O . ASP A 1 98 ? -13.713 9.353 17.212 1.00 98.06 98 ASP A O 1
ATOM 779 N N . ALA A 1 99 ? -13.193 8.247 15.328 1.00 97.75 99 ALA A N 1
ATOM 780 C CA . ALA A 1 99 ? -12.281 7.302 15.957 1.00 97.75 99 ALA A CA 1
ATOM 781 C C . ALA A 1 99 ? -11.157 6.916 14.997 1.00 97.75 99 ALA A C 1
ATOM 783 O O . ALA A 1 99 ? -11.376 6.756 13.791 1.00 97.75 99 ALA A O 1
ATOM 784 N N . ASP A 1 100 ? -9.961 6.720 15.548 1.00 97.94 100 ASP A N 1
ATOM 785 C CA . ASP A 1 100 ? -8.844 6.177 14.789 1.00 97.94 100 ASP A CA 1
ATOM 786 C C . ASP A 1 100 ? -9.120 4.722 14.375 1.00 97.94 100 ASP A C 1
ATOM 788 O O . ASP A 1 100 ? -9.803 3.983 15.092 1.00 97.94 100 ASP A O 1
ATOM 792 N N . PRO A 1 101 ? -8.588 4.267 13.226 1.00 97.38 101 PRO A N 1
ATOM 793 C CA . PRO A 1 101 ? -8.715 2.877 12.817 1.00 97.38 101 PRO A CA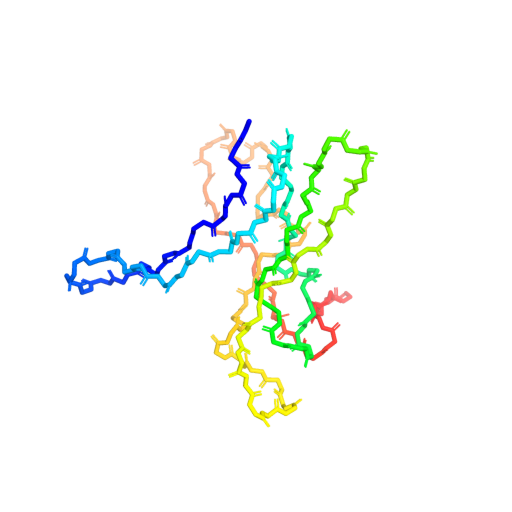 1
ATOM 794 C C . PRO A 1 101 ? -8.151 1.925 13.873 1.00 97.38 101 PRO A C 1
ATOM 796 O O . PRO A 1 101 ? -7.062 2.148 14.397 1.00 97.38 101 PRO A O 1
ATOM 799 N N . ILE A 1 102 ? -8.838 0.805 14.100 1.00 97.25 102 ILE A N 1
ATOM 800 C CA . ILE A 1 102 ? -8.281 -0.293 14.892 1.00 97.25 102 ILE A CA 1
ATOM 801 C C . ILE A 1 102 ? -7.063 -0.838 14.143 1.00 97.25 102 ILE A C 1
ATOM 803 O O . ILE A 1 102 ? -7.167 -1.217 12.970 1.00 97.25 102 ILE A O 1
ATOM 807 N N . LEU A 1 103 ? -5.912 -0.855 1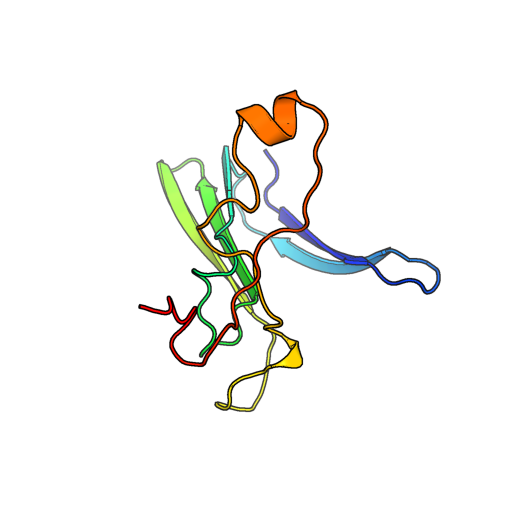4.814 1.00 96.06 103 LEU A N 1
ATOM 808 C CA . LEU A 1 103 ? -4.665 -1.365 14.261 1.00 96.06 103 LEU A CA 1
ATOM 809 C C . LEU A 1 103 ? -4.381 -2.785 14.762 1.00 96.06 103 LEU A C 1
ATOM 811 O O . LEU A 1 103 ? -4.735 -3.150 15.881 1.00 96.06 103 LEU A O 1
ATOM 815 N N . VAL A 1 104 ? -3.745 -3.581 13.909 1.00 94.75 104 VAL A N 1
ATOM 816 C CA . VAL A 1 104 ? -3.299 -4.948 14.181 1.00 94.75 104 VAL A CA 1
ATOM 817 C C . VAL A 1 104 ? -1.852 -5.113 13.722 1.00 94.75 104 VAL A C 1
ATOM 819 O O . VAL A 1 104 ? -1.487 -4.580 12.665 1.00 94.75 104 VAL A O 1
ATOM 822 N N . PRO A 1 105 ? -1.026 -5.857 14.474 1.00 93.94 105 PRO A N 1
ATOM 823 C CA . PRO A 1 105 ? 0.360 -6.072 14.103 1.00 93.94 105 PRO A CA 1
ATOM 824 C C . PRO A 1 105 ? 0.464 -6.922 12.835 1.00 93.94 105 PRO A C 1
ATOM 826 O O . PRO A 1 105 ? -0.271 -7.896 12.635 1.00 93.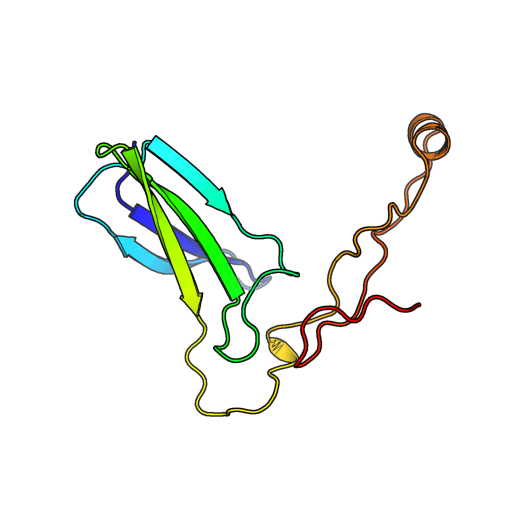94 105 PRO A O 1
ATOM 829 N N . MET A 1 106 ? 1.414 -6.560 11.978 1.00 92.19 106 MET A N 1
ATOM 830 C CA . MET A 1 106 ? 1.886 -7.435 10.910 1.00 92.19 106 MET A CA 1
ATOM 831 C C . MET A 1 106 ? 2.936 -8.378 11.505 1.00 92.19 106 MET A C 1
ATOM 833 O O . MET A 1 106 ? 3.815 -7.945 12.242 1.00 92.19 106 MET A O 1
ATOM 837 N N . THR A 1 107 ? 2.854 -9.665 11.189 1.00 87.56 107 THR A N 1
ATOM 838 C CA . THR A 1 107 ? 3.814 -10.684 11.640 1.00 87.56 107 THR A CA 1
ATOM 839 C C . THR A 1 107 ? 4.380 -11.438 10.441 1.00 87.56 107 THR A C 1
ATOM 841 O O . THR A 1 107 ? 3.890 -11.275 9.324 1.00 87.56 107 THR A O 1
ATOM 844 N N . GLU A 1 108 ? 5.358 -12.320 10.662 1.00 77.44 108 GLU A N 1
ATOM 845 C CA . GLU A 1 108 ? 5.883 -13.235 9.630 1.00 77.44 108 GLU A CA 1
ATOM 846 C C . GLU A 1 108 ? 4.787 -14.057 8.933 1.00 77.44 108 GLU A C 1
ATOM 848 O O . GLU A 1 108 ? 4.915 -14.399 7.762 1.00 77.44 108 GLU A O 1
ATOM 853 N N . CYS A 1 109 ? 3.681 -14.337 9.630 1.00 74.25 109 CYS A N 1
ATOM 854 C CA . CYS A 1 109 ? 2.532 -15.067 9.090 1.00 74.25 109 CYS A CA 1
ATOM 855 C C . CYS A 1 109 ? 1.464 -14.152 8.452 1.00 74.25 109 CYS A C 1
ATOM 857 O O . CYS A 1 109 ? 0.368 -14.616 8.138 1.00 74.25 109 CYS A O 1
ATOM 859 N N . GLY A 1 110 ? 1.743 -12.856 8.284 1.00 70.00 110 GLY A N 1
ATOM 860 C CA . GLY A 1 110 ? 0.759 -11.837 7.916 1.00 70.00 110 GLY A CA 1
ATOM 861 C C . GLY A 1 110 ? 0.059 -11.238 9.140 1.00 70.00 110 GLY A C 1
ATOM 862 O O . GLY A 1 110 ? 0.626 -11.189 10.233 1.00 70.00 110 GLY A O 1
ATOM 863 N N . VAL A 1 111 ? -1.169 -10.741 8.971 1.00 69.06 111 VAL A N 1
ATOM 864 C CA . VAL A 1 111 ? -1.946 -10.196 10.098 1.00 69.06 111 VAL A CA 1
ATOM 865 C C . VAL A 1 111 ? -2.429 -11.322 10.999 1.00 69.06 111 VAL A C 1
ATOM 867 O O . VAL A 1 111 ? -3.163 -12.204 10.553 1.00 69.06 111 VAL A O 1
ATOM 870 N N . SER A 1 112 ? -2.079 -11.257 12.283 1.00 56.53 112 SER A N 1
ATOM 871 C CA . SER A 1 112 ? -2.683 -12.109 13.299 1.00 56.53 112 SER A CA 1
ATOM 872 C C . SER A 1 112 ? -4.102 -11.613 13.589 1.00 56.53 112 SER A C 1
ATOM 874 O O . SER A 1 112 ? -4.326 -10.650 14.319 1.00 56.53 112 SER A O 1
ATOM 876 N N . THR A 1 113 ? -5.110 -12.263 13.009 1.00 50.31 113 THR A N 1
ATOM 877 C CA . THR A 1 113 ? -6.480 -12.111 13.508 1.00 50.31 113 THR A CA 1
ATOM 878 C C . THR A 1 113 ? -6.530 -12.774 14.880 1.00 50.31 113 THR A C 1
ATOM 880 O O . THR A 1 113 ? -6.520 -14.005 14.975 1.00 50.31 113 THR A O 1
ATOM 883 N N . GLY A 1 114 ? -6.510 -11.967 15.943 1.00 49.59 114 GLY A N 1
ATOM 884 C CA . GLY A 1 114 ? -6.837 -12.439 17.284 1.00 49.59 114 GLY A CA 1
ATOM 885 C C . GLY A 1 114 ? -8.185 -13.158 17.241 1.00 49.59 114 GLY A C 1
ATOM 886 O O . GLY A 1 114 ? -9.128 -12.657 16.630 1.00 49.59 114 GLY A O 1
ATOM 887 N N . LYS A 1 115 ? -8.234 -14.368 17.805 1.00 32.66 115 LYS A N 1
ATOM 888 C CA . LYS A 1 115 ? -9.494 -15.075 18.052 1.00 32.66 115 LYS A CA 1
ATOM 889 C C . LYS A 1 115 ? -10.341 -14.326 19.069 1.00 32.66 115 LYS A C 1
ATOM 891 O O . LYS A 1 115 ? -9.736 -13.780 20.019 1.00 32.66 115 LYS A O 1
#

Organism: Caligus rogercresseyi (NCBI:txid217165)

Radius of gyration: 17.68 Å; chains: 1; bounding box: 44×35×42 Å

InterPro domains:
  IPR015505 Coronin [PTHR10856] (1-108)
  IPR015943 WD40/YVTN repeat-like-containing domain superfamily [G3DSA:2.130.10.10] (1-66)

Secondary structure (DSSP, 8-state):
--SEEEEEEE-SSTTSEEEEEEEE-SSPPSEEEE--GGGS-GGGTEEEEEEEE-TTS-EEEEEEE---S--S--GGG---EE-SS-SS-HHHHHTT---PPPEE-EETTEE----

Foldseek 3Di:
DAQKDWDWDADPDPVRTGTDDIDGDPFDFPDKDKDFQLPAQQQQQFLIWIFTHTPVRHTDIDTDHDDDPDSDGDCVSWPWDADPDAPDDPVCVVVVDDDDGDTFGQDNVGTPPDD

Sequence (115 aa):
GDSVIRYFEITPEPPFVHYINTFQTPDPQRGIGMMGKRGVDVGTCEITRFFRLNNNGLCQVIPFTVPRKSELFQEDLYPDTKADIPAITADEWMGGSDADP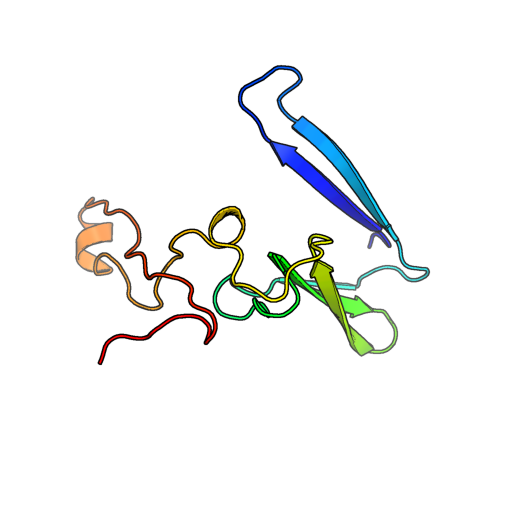ILVPMTECGVSTGK

pLDDT: mean 92.08, std 10.35, range [32.66, 98.56]